Protein AF-A0AA35PTA1-F1 (afdb_monomer)

pLDDT: mean 75.49, std 18.53, range [35.66, 96.38]

Structure (mmCIF, N/CA/C/O backbone):
data_AF-A0AA35PTA1-F1
#
_entry.id   AF-A0AA35PTA1-F1
#
loop_
_atom_site.group_PDB
_atom_site.id
_atom_site.type_symbol
_atom_site.label_atom_id
_atom_site.label_alt_id
_atom_site.label_comp_id
_atom_site.label_asym_id
_atom_site.label_entity_id
_atom_site.label_seq_id
_atom_site.pdbx_PDB_ins_code
_atom_site.Cartn_x
_atom_site.Cartn_y
_atom_site.Cartn_z
_atom_site.occupancy
_atom_site.B_iso_or_equiv
_atom_site.auth_seq_id
_atom_site.auth_comp_id
_atom_site.auth_asym_id
_atom_site.auth_atom_id
_atom_site.pdbx_PDB_model_num
ATOM 1 N N . MET A 1 1 ? -12.746 39.165 -73.025 1.00 36.34 1 MET A N 1
ATOM 2 C CA . MET A 1 1 ? -12.041 37.878 -73.201 1.00 36.34 1 MET A CA 1
ATOM 3 C C . MET A 1 1 ? -10.695 37.952 -72.485 1.00 36.34 1 MET A C 1
ATOM 5 O O . MET A 1 1 ? -9.977 38.910 -72.705 1.00 36.34 1 MET A O 1
ATOM 9 N N . ALA A 1 2 ? -10.455 36.986 -71.587 1.00 38.78 2 ALA A N 1
ATOM 10 C CA . ALA A 1 2 ? -9.205 36.567 -70.926 1.00 38.78 2 ALA A CA 1
ATOM 11 C C . ALA A 1 2 ? -8.198 37.626 -70.405 1.00 38.78 2 ALA A C 1
ATOM 13 O O . ALA A 1 2 ? -7.368 38.133 -71.150 1.00 38.78 2 ALA A O 1
ATOM 14 N N . GLY A 1 3 ? -8.188 37.843 -69.081 1.00 35.66 3 GLY A N 1
ATOM 15 C CA . GLY A 1 3 ? -7.058 38.433 -68.344 1.00 35.66 3 GLY A CA 1
ATOM 16 C C . GLY A 1 3 ? -6.126 37.345 -67.775 1.00 35.66 3 GLY A C 1
ATOM 17 O O . GLY A 1 3 ? -6.616 36.273 -67.397 1.00 35.66 3 GLY A O 1
ATOM 18 N N . PRO A 1 4 ? -4.799 37.570 -67.708 1.00 44.81 4 PRO A N 1
ATOM 19 C CA . PRO A 1 4 ? -3.850 36.530 -67.343 1.00 44.81 4 PRO A CA 1
ATOM 20 C C . PRO A 1 4 ? -3.763 36.324 -65.825 1.00 44.81 4 PRO A C 1
ATOM 22 O O . PRO A 1 4 ? -3.644 37.252 -65.025 1.00 44.81 4 PRO A O 1
ATOM 25 N N . ARG A 1 5 ? -3.805 35.042 -65.453 1.00 52.09 5 ARG A N 1
ATOM 26 C CA . ARG A 1 5 ? -3.478 34.483 -64.139 1.00 52.09 5 ARG A CA 1
ATOM 27 C C . ARG A 1 5 ? -1.959 34.473 -63.958 1.00 52.09 5 ARG A C 1
ATOM 29 O O . ARG A 1 5 ? -1.266 33.886 -64.779 1.00 52.09 5 ARG A O 1
ATOM 36 N N . GLY A 1 6 ? -1.456 34.989 -62.839 1.00 51.88 6 GLY A N 1
ATOM 37 C CA . GLY A 1 6 ? -0.077 34.723 -62.415 1.00 51.88 6 GLY A CA 1
ATOM 38 C C . GLY A 1 6 ? 0.505 35.835 -61.559 1.00 51.88 6 GLY A C 1
ATOM 39 O O . GLY A 1 6 ? 1.130 36.744 -62.078 1.00 51.88 6 GLY A O 1
ATOM 40 N N . GLY A 1 7 ? 0.306 35.786 -60.240 1.00 48.41 7 GLY A N 1
ATOM 41 C CA . GLY A 1 7 ? 0.932 36.802 -59.381 1.00 48.41 7 GLY A CA 1
ATOM 42 C C . GLY A 1 7 ? 0.689 36.721 -57.879 1.00 48.41 7 GLY A C 1
ATOM 43 O O . GLY A 1 7 ? 1.068 37.641 -57.168 1.00 48.41 7 GLY A O 1
ATOM 44 N N . ARG A 1 8 ? 0.046 35.668 -57.354 1.00 47.41 8 ARG A N 1
ATOM 45 C CA . ARG A 1 8 ? -0.304 35.611 -55.917 1.00 47.41 8 ARG A CA 1
ATOM 46 C C . ARG A 1 8 ? 0.194 34.388 -55.149 1.00 47.41 8 ARG A C 1
ATOM 48 O O . ARG A 1 8 ? -0.012 34.322 -53.946 1.00 47.41 8 ARG A O 1
ATOM 55 N N . ARG A 1 9 ? 0.882 33.439 -55.796 1.00 46.59 9 ARG A N 1
ATOM 56 C CA . ARG A 1 9 ? 1.399 32.236 -55.109 1.00 46.59 9 ARG A CA 1
ATOM 57 C C . ARG A 1 9 ? 2.869 32.315 -54.684 1.00 46.59 9 ARG A C 1
ATOM 59 O O . ARG A 1 9 ? 3.253 31.583 -53.782 1.00 46.59 9 ARG A O 1
ATOM 66 N N . LEU A 1 10 ? 3.673 33.219 -55.251 1.00 46.59 10 LEU A N 1
ATOM 67 C CA . LEU A 1 10 ? 5.094 33.339 -54.886 1.00 46.59 10 LEU A CA 1
ATOM 68 C C . LEU A 1 10 ? 5.351 34.182 -53.627 1.00 46.59 10 LEU A C 1
ATOM 70 O O . LEU A 1 10 ? 6.282 33.886 -52.885 1.00 46.59 10 LEU A O 1
ATOM 74 N N . ALA A 1 11 ? 4.508 35.175 -53.331 1.00 45.62 11 ALA A N 1
ATOM 75 C CA . ALA A 1 11 ? 4.716 36.044 -52.167 1.00 45.62 11 ALA A CA 1
ATOM 76 C C . ALA A 1 11 ? 4.507 35.316 -50.824 1.00 45.62 11 ALA A C 1
ATOM 78 O O . ALA A 1 11 ? 5.182 35.616 -49.844 1.00 45.62 11 ALA A O 1
ATOM 79 N N . VAL A 1 12 ? 3.617 34.317 -50.783 1.00 48.19 12 VAL A N 1
ATOM 80 C CA . VAL A 1 12 ? 3.320 33.561 -49.552 1.00 48.19 12 VAL A CA 1
ATOM 81 C C . VAL A 1 12 ? 4.427 32.547 -49.229 1.00 48.19 12 VAL A C 1
ATOM 83 O O . VAL A 1 12 ? 4.737 32.325 -48.061 1.00 48.19 12 VAL A O 1
ATOM 86 N N . LEU A 1 13 ? 5.088 31.982 -50.246 1.00 47.41 13 LEU A N 1
ATOM 87 C CA . LEU A 1 13 ? 6.198 31.040 -50.050 1.00 47.41 13 LEU A CA 1
ATOM 88 C C . LEU A 1 13 ? 7.498 31.734 -49.608 1.00 47.41 13 LEU A C 1
ATOM 90 O O . LEU A 1 13 ? 8.254 31.163 -48.824 1.00 47.41 13 LEU A O 1
ATOM 94 N N . LEU A 1 14 ? 7.736 32.979 -50.032 1.00 45.25 14 LEU A N 1
ATOM 95 C CA . LEU A 1 14 ? 8.914 33.749 -49.612 1.00 45.25 14 LEU A CA 1
ATOM 96 C C . LEU A 1 14 ? 8.825 34.256 -48.162 1.00 45.25 14 LEU A C 1
ATOM 98 O O . LEU A 1 14 ? 9.845 34.315 -47.476 1.00 45.25 14 LEU A O 1
ATOM 102 N N . LEU A 1 15 ? 7.620 34.529 -47.650 1.00 46.44 15 LEU A N 1
ATOM 103 C CA . LEU A 1 15 ? 7.416 34.889 -46.240 1.00 46.44 15 LEU A CA 1
ATOM 104 C C . LEU A 1 15 ? 7.600 33.695 -45.286 1.00 46.44 15 LEU A C 1
ATOM 106 O O . LEU A 1 15 ? 8.125 33.876 -44.189 1.00 46.44 15 LEU A O 1
ATOM 110 N N . ALA A 1 16 ? 7.270 32.471 -45.710 1.00 45.94 16 ALA A N 1
ATOM 111 C CA . ALA A 1 16 ? 7.530 31.265 -44.916 1.00 45.94 16 ALA A CA 1
ATOM 112 C C . ALA A 1 16 ? 9.029 30.898 -44.856 1.00 45.94 16 ALA A C 1
ATOM 114 O O . ALA A 1 16 ? 9.490 30.335 -43.863 1.00 45.94 16 ALA A O 1
ATOM 115 N N . ALA A 1 17 ? 9.806 31.242 -45.891 1.00 46.31 17 ALA A N 1
ATOM 116 C CA . ALA A 1 17 ? 11.244 30.973 -45.937 1.00 46.31 17 ALA A CA 1
ATOM 117 C C . ALA A 1 17 ? 12.080 32.003 -45.153 1.00 46.31 17 ALA A C 1
ATOM 119 O O . ALA A 1 17 ? 13.064 31.629 -44.516 1.00 46.31 17 ALA A O 1
ATOM 120 N N . LEU A 1 18 ? 11.676 33.278 -45.125 1.00 45.56 18 LEU A N 1
ATOM 121 C CA . LEU A 1 18 ? 12.398 34.329 -44.388 1.00 45.56 18 LEU A CA 1
ATOM 122 C C . LEU A 1 18 ? 12.228 34.246 -42.861 1.00 45.56 18 LEU A C 1
ATOM 124 O O . LEU A 1 18 ? 13.091 34.718 -42.122 1.00 45.56 18 LEU A O 1
ATOM 128 N N . LEU A 1 19 ? 11.177 33.587 -42.366 1.00 44.66 19 LEU A N 1
ATOM 129 C CA . LEU A 1 19 ? 10.976 33.354 -40.929 1.00 44.66 19 LEU A CA 1
ATOM 130 C C . LEU A 1 19 ? 11.814 32.195 -40.359 1.00 44.66 19 LEU A C 1
ATOM 132 O O . LEU A 1 19 ? 11.902 32.059 -39.143 1.00 44.66 19 LEU A O 1
ATOM 136 N N . ARG A 1 20 ? 12.500 31.405 -41.199 1.00 44.81 20 ARG A N 1
ATOM 137 C CA . ARG A 1 20 ? 13.472 30.389 -40.744 1.00 44.81 20 ARG A CA 1
ATOM 138 C C . ARG A 1 20 ? 14.847 30.959 -40.368 1.00 44.81 20 ARG A C 1
ATOM 140 O O . ARG A 1 20 ? 15.639 30.238 -39.775 1.00 44.81 20 ARG A O 1
ATOM 147 N N . ALA A 1 21 ? 15.134 32.226 -40.685 1.00 45.69 21 ALA A N 1
ATOM 148 C CA . ALA A 1 21 ? 16.453 32.837 -40.470 1.00 45.69 21 ALA A CA 1
ATOM 149 C C . ALA A 1 21 ? 16.588 33.637 -39.157 1.00 45.69 21 ALA A C 1
ATOM 151 O O . ALA A 1 21 ? 17.681 34.078 -38.810 1.00 45.69 21 ALA A O 1
ATOM 152 N N . ARG A 1 22 ? 15.503 33.819 -38.396 1.00 47.69 22 ARG A N 1
ATOM 153 C CA . ARG A 1 22 ? 15.537 34.396 -37.045 1.00 47.69 22 ARG A CA 1
ATOM 154 C C . ARG A 1 22 ? 15.134 33.306 -36.070 1.00 47.69 22 ARG A C 1
ATOM 156 O O . ARG A 1 22 ? 13.974 32.919 -36.064 1.00 47.69 22 ARG A O 1
ATOM 163 N N . GLY A 1 23 ? 16.098 32.800 -35.303 1.00 48.75 23 GLY A N 1
ATOM 164 C CA . GLY A 1 23 ? 15.962 31.692 -34.356 1.00 48.75 23 GLY A CA 1
ATOM 165 C C . GLY A 1 23 ? 14.896 31.903 -33.278 1.00 48.75 23 GLY A C 1
ATOM 166 O O . GLY A 1 23 ? 15.206 32.142 -32.121 1.00 48.75 23 GLY A O 1
ATOM 167 N N . LEU A 1 24 ? 13.637 31.763 -33.672 1.00 48.22 24 LEU A N 1
ATOM 168 C CA . LEU A 1 24 ? 12.457 31.645 -32.830 1.00 48.22 24 LEU A CA 1
ATOM 169 C C . LEU A 1 24 ? 11.705 30.385 -33.260 1.00 48.22 24 LEU A C 1
ATOM 171 O O . LEU A 1 24 ? 10.524 30.395 -33.594 1.00 48.22 24 LEU A O 1
ATOM 175 N N . LEU A 1 25 ? 12.406 29.252 -33.225 1.00 46.09 25 LEU A N 1
ATOM 176 C CA . LEU A 1 25 ? 11.731 28.017 -32.863 1.00 46.09 25 LEU A CA 1
ATOM 177 C C . LEU A 1 25 ? 11.401 28.165 -31.377 1.00 46.09 25 LEU A C 1
ATOM 179 O O . LEU A 1 25 ? 12.167 27.747 -30.514 1.00 46.09 25 LEU A O 1
ATOM 183 N N . CYS A 1 26 ? 10.242 28.753 -31.073 1.00 45.56 26 CYS A N 1
ATOM 184 C CA . CYS A 1 26 ? 9.490 28.269 -29.927 1.00 45.56 26 CYS A CA 1
ATOM 185 C C . CYS A 1 26 ? 9.184 26.806 -30.249 1.00 45.56 26 CYS A C 1
ATOM 187 O O . CYS A 1 26 ? 8.145 26.479 -30.818 1.00 45.56 26 CYS A O 1
ATOM 189 N N . ALA A 1 27 ? 10.140 25.927 -29.938 1.00 46.66 27 ALA A N 1
ATOM 190 C CA . ALA A 1 27 ? 9.818 24.569 -29.590 1.00 46.66 27 ALA A CA 1
ATOM 191 C C . ALA A 1 27 ? 8.802 24.728 -28.465 1.00 46.66 27 ALA A C 1
ATOM 193 O O . ALA A 1 27 ? 9.151 25.096 -27.343 1.00 46.66 27 ALA A O 1
ATOM 194 N N . ALA A 1 28 ? 7.523 24.573 -28.799 1.00 43.81 28 ALA A N 1
ATOM 195 C CA . ALA A 1 28 ? 6.538 24.219 -27.810 1.00 43.81 28 ALA A CA 1
ATOM 196 C C . ALA A 1 28 ? 7.066 22.905 -27.241 1.00 43.81 28 ALA A C 1
ATOM 198 O O . ALA A 1 28 ? 6.892 21.845 -27.840 1.00 43.81 28 ALA A O 1
ATOM 199 N N . ALA A 1 29 ? 7.842 23.008 -26.161 1.00 47.94 29 ALA A N 1
ATOM 200 C CA . ALA A 1 29 ? 8.142 21.888 -25.311 1.00 47.94 29 ALA A CA 1
ATOM 201 C C . ALA A 1 29 ? 6.763 21.385 -24.910 1.00 47.94 29 ALA A C 1
ATOM 203 O O . ALA A 1 29 ? 6.063 22.023 -24.120 1.00 47.94 29 ALA A O 1
ATOM 204 N N . ALA A 1 30 ? 6.318 20.312 -25.569 1.00 48.31 30 ALA A N 1
ATOM 205 C CA . ALA A 1 30 ? 5.204 19.536 -25.075 1.00 48.31 30 ALA A CA 1
ATOM 206 C C . ALA A 1 30 ? 5.505 19.335 -23.588 1.00 48.31 30 ALA A C 1
ATOM 208 O O . ALA A 1 30 ? 6.650 18.987 -23.285 1.00 48.31 30 ALA A O 1
ATOM 209 N N . PRO A 1 31 ? 4.573 19.645 -22.670 1.00 48.88 31 PRO A N 1
ATOM 210 C CA . PRO A 1 31 ? 4.827 19.438 -21.259 1.00 48.88 31 PRO A CA 1
ATOM 211 C C . PRO A 1 31 ? 5.194 17.967 -21.121 1.00 48.88 31 PRO A C 1
ATOM 213 O O . PRO A 1 31 ? 4.350 17.091 -21.310 1.00 48.88 31 PRO A O 1
ATOM 216 N N . SER A 1 32 ? 6.480 17.693 -20.906 1.00 50.03 32 SER A N 1
ATOM 217 C CA . SER A 1 32 ? 6.970 16.382 -20.537 1.00 50.03 32 SER A CA 1
ATOM 218 C C . SER A 1 32 ? 6.230 16.096 -19.248 1.00 50.03 32 SER A C 1
ATOM 220 O O . SER A 1 32 ? 6.505 16.723 -18.229 1.00 50.03 32 SER A O 1
ATOM 222 N N . GLY A 1 33 ? 5.179 15.280 -19.343 1.00 55.75 33 GLY A N 1
ATOM 223 C CA . GLY A 1 33 ? 4.364 14.890 -18.208 1.00 55.75 33 GLY A CA 1
ATOM 224 C C . GLY A 1 33 ? 5.284 14.208 -17.217 1.00 55.75 33 GLY A C 1
ATOM 225 O O . GLY A 1 33 ? 5.609 13.037 -17.382 1.00 55.75 33 GLY A O 1
ATOM 226 N N . GLU A 1 34 ? 5.785 14.979 -16.261 1.00 60.38 34 GLU A N 1
ATOM 227 C CA . GLU A 1 34 ? 6.761 14.508 -15.302 1.00 60.38 34 GLU A CA 1
ATOM 228 C C . GLU A 1 34 ? 6.058 13.503 -14.397 1.00 60.38 34 GLU A C 1
ATOM 230 O O . GLU A 1 34 ? 5.046 13.808 -13.752 1.00 60.38 34 GLU A O 1
ATOM 235 N N . LEU A 1 35 ? 6.557 12.271 -14.422 1.00 69.69 35 LEU A N 1
ATOM 236 C CA . LEU A 1 35 ? 6.016 11.170 -13.650 1.00 69.69 35 LEU A CA 1
ATOM 237 C C . LEU A 1 35 ? 6.173 11.486 -12.165 1.00 69.69 35 LEU A C 1
ATOM 239 O O . LEU A 1 35 ? 7.255 11.374 -11.596 1.00 69.69 35 LEU A O 1
ATOM 243 N N . ARG A 1 36 ? 5.084 11.909 -11.525 1.00 77.69 36 ARG A N 1
ATOM 244 C CA . ARG A 1 36 ? 5.070 12.125 -10.078 1.00 77.69 36 ARG A CA 1
ATOM 245 C C . ARG A 1 36 ? 5.178 10.796 -9.341 1.00 77.69 36 ARG A C 1
ATOM 247 O O . ARG A 1 36 ? 4.618 9.789 -9.773 1.00 77.69 36 ARG A O 1
ATOM 254 N N . SER A 1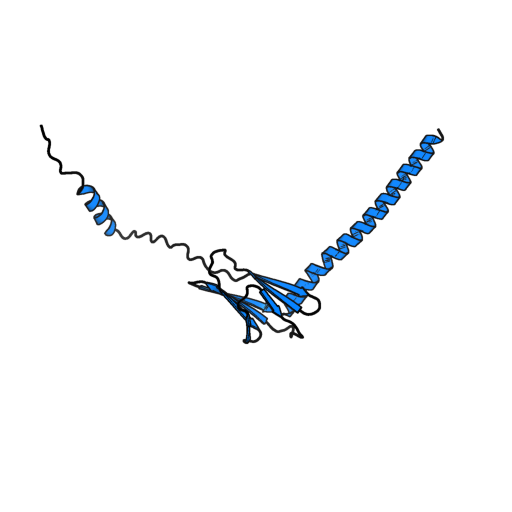 37 ? 5.839 10.821 -8.189 1.00 82.19 37 SER A N 1
ATOM 255 C CA . SER A 1 37 ? 5.919 9.671 -7.293 1.00 82.19 37 SER A CA 1
ATOM 256 C C . 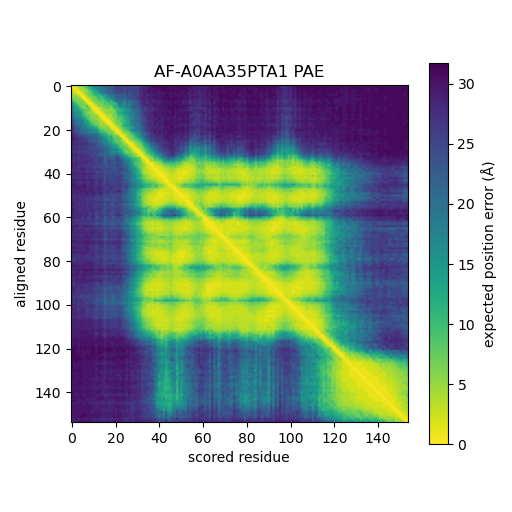SER A 1 37 ? 4.524 9.090 -7.019 1.00 82.19 37 SER A C 1
ATOM 258 O O . SER A 1 37 ? 3.602 9.855 -6.707 1.00 82.19 37 SER A O 1
ATOM 260 N N . PRO A 1 38 ? 4.338 7.766 -7.159 1.00 84.12 38 PRO A N 1
ATOM 261 C CA . PRO A 1 38 ? 3.030 7.157 -6.993 1.00 84.12 38 PRO A CA 1
ATOM 262 C C . PRO A 1 38 ? 2.573 7.202 -5.537 1.00 84.12 38 PRO A C 1
ATOM 264 O O . PRO A 1 38 ? 3.371 7.127 -4.603 1.00 84.12 38 PRO A O 1
ATOM 267 N N . LEU A 1 39 ? 1.261 7.304 -5.340 1.00 87.75 39 LEU A N 1
ATOM 268 C CA . LEU A 1 39 ? 0.666 7.292 -4.012 1.00 87.75 39 LEU A CA 1
ATOM 269 C C . LEU A 1 39 ? 0.438 5.844 -3.569 1.00 87.75 39 LEU A C 1
ATOM 271 O O . LEU A 1 39 ? -0.262 5.086 -4.243 1.00 87.75 39 LEU A O 1
ATOM 275 N N . LEU A 1 40 ? 0.995 5.478 -2.413 1.00 89.44 40 LEU A N 1
ATOM 276 C CA . LEU A 1 40 ? 0.757 4.182 -1.782 1.00 89.44 40 LEU A CA 1
ATOM 277 C C . LEU A 1 40 ? -0.335 4.281 -0.720 1.00 89.44 40 LEU A C 1
ATOM 279 O O . LEU A 1 40 ? -0.265 5.113 0.186 1.00 89.44 40 LEU A O 1
ATOM 283 N N . ILE A 1 41 ? -1.319 3.388 -0.801 1.00 88.88 41 ILE A N 1
ATOM 284 C CA . ILE A 1 41 ? -2.380 3.250 0.200 1.00 88.88 41 ILE A CA 1
ATOM 285 C C . ILE A 1 41 ? -2.376 1.819 0.717 1.00 88.88 41 ILE A C 1
ATOM 287 O O . ILE A 1 41 ? -2.409 0.876 -0.067 1.00 88.88 41 ILE A O 1
ATOM 291 N N . CYS A 1 42 ? -2.374 1.647 2.038 1.00 89.19 42 CYS A N 1
ATOM 292 C CA . CYS A 1 42 ? -2.432 0.325 2.652 1.00 89.19 42 CYS A CA 1
ATOM 293 C C . CYS A 1 42 ? -3.816 0.040 3.225 1.00 89.19 42 CYS A C 1
ATOM 295 O O . CYS A 1 42 ? -4.428 0.889 3.875 1.00 89.19 42 CYS A O 1
ATOM 297 N N . ARG A 1 43 ? -4.256 -1.204 3.074 1.00 87.81 43 ARG A N 1
ATOM 298 C CA . ARG A 1 43 ? -5.374 -1.784 3.805 1.00 87.81 43 ARG A CA 1
ATOM 299 C C . ARG A 1 43 ? -4.872 -3.010 4.545 1.00 87.81 43 ARG A C 1
ATOM 301 O O . ARG A 1 43 ? -4.282 -3.905 3.950 1.00 87.81 43 ARG A O 1
ATOM 308 N N . VAL A 1 44 ? -5.096 -3.031 5.850 1.00 85.50 44 VAL A N 1
ATOM 309 C CA . VAL A 1 44 ? -4.712 -4.157 6.696 1.00 85.50 44 VAL A CA 1
ATOM 310 C C . VAL A 1 44 ? -5.967 -4.928 7.059 1.00 85.50 44 VAL A C 1
ATOM 312 O O . VAL A 1 44 ? -6.869 -4.380 7.695 1.00 85.50 44 VAL A O 1
ATOM 315 N N . ASP A 1 45 ? -5.997 -6.190 6.651 1.00 81.69 45 ASP A N 1
ATOM 316 C CA . ASP A 1 45 ? -7.003 -7.170 7.041 1.00 81.69 45 ASP A CA 1
ATOM 317 C C . ASP A 1 45 ? -6.396 -8.159 8.050 1.00 81.69 45 ASP A C 1
ATOM 319 O O . ASP A 1 45 ? -5.179 -8.210 8.236 1.00 81.69 45 ASP A O 1
ATOM 323 N N . ASN A 1 46 ? -7.236 -8.976 8.697 1.00 72.50 46 ASN A N 1
ATOM 324 C CA . ASN A 1 46 ? -6.851 -9.836 9.829 1.00 72.50 46 ASN A CA 1
ATOM 325 C C . ASN A 1 46 ? -5.664 -10.788 9.571 1.00 72.50 46 ASN A C 1
ATOM 327 O O . ASN A 1 46 ? -5.083 -11.274 10.535 1.00 72.50 46 ASN A O 1
ATOM 331 N N . ASN A 1 47 ? -5.310 -11.078 8.313 1.00 81.81 47 ASN A N 1
ATOM 332 C CA . ASN A 1 47 ? -4.181 -11.957 7.981 1.00 81.81 47 ASN A CA 1
ATOM 333 C C . ASN A 1 47 ? -3.417 -11.554 6.704 1.00 81.81 47 ASN A C 1
ATOM 335 O O . ASN A 1 47 ? -2.657 -12.346 6.143 1.00 81.81 47 ASN A O 1
ATOM 339 N N . SER A 1 48 ? -3.659 -10.350 6.185 1.00 87.44 48 SER A N 1
ATOM 340 C CA . SER A 1 48 ? -3.033 -9.895 4.943 1.00 87.44 48 SER A CA 1
ATOM 341 C C . SER A 1 48 ? -2.960 -8.383 4.874 1.00 87.44 48 SER A C 1
ATOM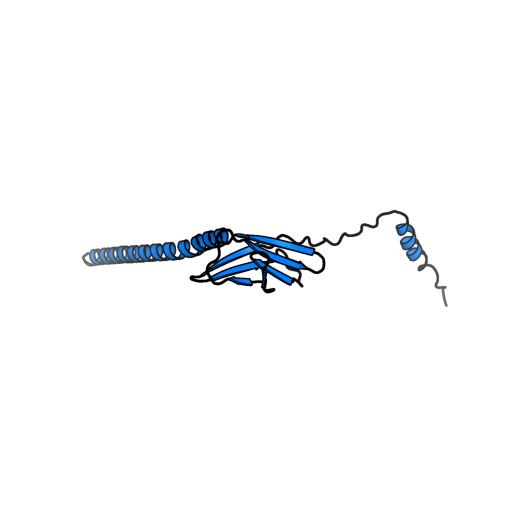 343 O O . SER A 1 48 ? -3.888 -7.691 5.294 1.00 87.44 48 SER A O 1
ATOM 345 N N . ILE A 1 49 ? -1.892 -7.880 4.267 1.00 88.06 49 ILE A N 1
ATOM 346 C CA . ILE A 1 49 ? -1.751 -6.468 3.928 1.00 88.06 49 ILE A CA 1
ATOM 347 C C . ILE A 1 49 ? -1.999 -6.332 2.432 1.00 88.06 49 ILE A C 1
ATOM 349 O O . ILE A 1 49 ? -1.339 -6.985 1.626 1.00 88.06 49 ILE A O 1
ATOM 353 N N . GLN A 1 50 ? -2.958 -5.497 2.057 1.00 91.38 50 GLN A N 1
ATOM 354 C CA . GLN A 1 50 ? -3.150 -5.067 0.679 1.00 91.38 50 GLN A CA 1
ATOM 355 C C . GLN A 1 50 ? -2.515 -3.692 0.512 1.00 91.38 50 GLN A C 1
ATOM 357 O O . GLN A 1 50 ? -2.814 -2.776 1.280 1.00 91.38 50 GLN A O 1
ATOM 362 N N . VAL A 1 51 ? -1.647 -3.539 -0.481 1.00 91.88 51 VAL A N 1
ATOM 363 C CA . VAL A 1 51 ? -1.042 -2.250 -0.819 1.00 91.88 51 VAL A CA 1
ATOM 364 C C . VAL A 1 51 ? -1.453 -1.883 -2.233 1.00 91.88 51 VAL A C 1
ATOM 366 O O . VAL A 1 51 ? -1.283 -2.661 -3.169 1.00 91.88 51 VAL A O 1
ATOM 369 N N . PHE A 1 52 ? -2.036 -0.700 -2.364 1.00 91.75 52 PHE A N 1
ATOM 370 C CA . PHE A 1 52 ? -2.490 -0.120 -3.616 1.00 91.75 52 PHE A CA 1
ATOM 371 C C . PHE A 1 52 ? -1.469 0.914 -4.067 1.00 91.75 52 PHE A C 1
ATOM 373 O O . PHE A 1 52 ? -1.064 1.761 -3.268 1.00 91.75 52 PHE A O 1
ATOM 380 N N . CYS A 1 53 ? -1.091 0.859 -5.338 1.00 90.50 53 CYS A N 1
ATOM 381 C CA . CYS A 1 53 ? -0.214 1.834 -5.963 1.00 90.50 53 CYS A CA 1
ATOM 382 C C . CYS A 1 53 ? -1.002 2.626 -6.996 1.00 90.50 53 CYS A C 1
ATOM 384 O O . CYS A 1 53 ? -1.468 2.085 -7.996 1.00 90.50 53 CYS A O 1
ATOM 386 N N . MET A 1 54 ? -1.191 3.912 -6.718 1.00 88.44 54 MET A N 1
ATOM 387 C CA . MET A 1 54 ? -1.960 4.807 -7.571 1.00 88.44 54 MET A CA 1
ATOM 388 C C . MET A 1 54 ? -1.000 5.723 -8.335 1.00 88.44 54 MET A C 1
ATOM 390 O O . MET A 1 54 ? -0.214 6.434 -7.697 1.00 88.44 54 MET A O 1
ATOM 394 N N . PRO A 1 55 ? -1.039 5.738 -9.679 1.00 84.69 55 PRO A N 1
ATOM 395 C CA . PRO A 1 55 ? -0.241 6.677 -10.454 1.00 84.69 55 PRO A CA 1
ATOM 396 C C . PRO A 1 55 ? -0.704 8.113 -10.187 1.00 84.69 55 PRO A C 1
ATOM 398 O O . PRO A 1 55 ? -1.898 8.390 -10.076 1.00 84.69 55 PRO A O 1
ATOM 401 N N . GLY A 1 56 ? 0.245 9.049 -10.110 1.00 73.50 56 GLY A N 1
ATOM 402 C CA . GLY A 1 56 ? -0.038 10.475 -9.897 1.00 73.50 56 GLY A CA 1
ATOM 403 C C . GLY A 1 56 ? -0.574 11.216 -11.132 1.00 73.50 56 GLY A C 1
ATOM 404 O O . GLY A 1 56 ? -0.690 12.439 -11.103 1.00 73.50 56 GLY A O 1
ATOM 405 N N . PHE A 1 57 ? -0.852 10.505 -12.227 1.00 72.56 57 PHE A N 1
ATOM 406 C CA . PHE A 1 57 ? -1.237 11.039 -13.538 1.00 72.56 57 PHE A CA 1
ATOM 407 C C . PHE A 1 57 ? -2.109 10.018 -14.289 1.00 72.56 57 PHE A C 1
ATOM 409 O O . PHE A 1 57 ? -2.043 8.816 -14.043 1.00 72.56 57 PHE A O 1
ATOM 416 N N . GLN A 1 58 ? -2.937 10.512 -15.213 1.00 61.09 58 GLN A N 1
ATOM 417 C CA . GLN A 1 58 ? -3.996 9.740 -15.881 1.00 61.09 58 GLN A CA 1
ATOM 418 C C . GLN A 1 58 ? -3.651 9.260 -17.305 1.00 61.09 58 GLN A C 1
ATOM 420 O O . GLN A 1 58 ? -4.558 8.860 -18.025 1.00 61.09 58 GLN A O 1
ATOM 425 N N . HIS A 1 59 ? -2.388 9.303 -17.747 1.00 64.50 59 HIS A N 1
ATOM 426 C CA . HIS A 1 59 ? -2.031 8.891 -19.115 1.00 64.50 59 HIS A CA 1
ATOM 427 C C . HIS A 1 59 ? -1.506 7.442 -19.169 1.00 64.50 59 HIS A C 1
ATOM 429 O O . HIS A 1 59 ? -0.349 7.210 -18.815 1.00 64.50 59 HIS A O 1
ATOM 435 N N . PRO A 1 60 ? -2.324 6.462 -19.600 1.00 70.38 60 PRO A N 1
ATOM 436 C CA . PRO A 1 60 ? -1.864 5.113 -19.921 1.00 70.38 60 PRO A CA 1
ATOM 437 C C . PRO A 1 60 ? -1.068 5.092 -21.243 1.00 70.38 60 PRO A C 1
ATOM 439 O O . PRO A 1 60 ? -1.236 5.993 -22.068 1.00 70.38 60 PRO A O 1
ATOM 442 N N . PRO A 1 61 ? -0.246 4.057 -21.498 1.00 74.38 61 PRO A N 1
ATOM 443 C CA . PRO A 1 61 ? -0.080 2.838 -20.702 1.00 74.38 61 PRO A CA 1
ATOM 444 C C . PRO A 1 61 ? 0.917 2.997 -19.542 1.00 74.38 61 PRO A C 1
ATOM 446 O O . PRO A 1 61 ? 1.993 3.571 -19.698 1.00 74.38 61 PRO A O 1
ATOM 449 N N . VAL A 1 62 ? 0.548 2.443 -18.383 1.00 85.25 62 VAL A N 1
ATOM 450 C CA . VAL A 1 62 ? 1.398 2.326 -17.188 1.00 85.25 62 VAL A CA 1
ATOM 451 C C . VAL A 1 62 ? 1.605 0.851 -16.865 1.00 85.25 62 VAL A C 1
ATOM 453 O O . VAL A 1 62 ? 0.648 0.075 -16.885 1.00 85.25 62 VAL A O 1
ATOM 456 N N . THR A 1 63 ? 2.836 0.467 -16.555 1.00 89.50 63 THR A N 1
ATOM 457 C CA . THR A 1 63 ? 3.164 -0.847 -15.999 1.00 89.50 63 THR A CA 1
ATOM 458 C C . THR A 1 63 ? 3.529 -0.694 -14.532 1.00 89.50 63 THR A C 1
ATOM 460 O O . THR A 1 63 ? 4.137 0.300 -14.134 1.00 89.50 63 THR A O 1
ATOM 463 N N . TYR A 1 64 ? 3.116 -1.662 -13.722 1.00 91.62 64 TYR A N 1
ATOM 464 C CA . TYR A 1 64 ? 3.426 -1.705 -12.300 1.00 91.62 64 TYR A CA 1
ATOM 465 C C . TYR A 1 64 ? 4.481 -2.768 -12.071 1.00 91.62 64 TYR A C 1
ATOM 467 O O . TYR A 1 64 ? 4.502 -3.769 -12.776 1.00 91.62 64 TYR A O 1
ATOM 475 N N . HIS A 1 65 ? 5.324 -2.549 -11.078 1.00 93.75 65 HIS A N 1
ATOM 476 C CA . HIS A 1 65 ? 6.299 -3.520 -10.629 1.00 93.75 65 HIS A CA 1
ATOM 477 C C . HIS A 1 65 ? 6.413 -3.431 -9.113 1.00 93.75 65 HIS A C 1
ATOM 479 O O . HIS A 1 65 ? 6.691 -2.359 -8.569 1.00 93.75 65 HIS A O 1
ATOM 485 N N . TRP A 1 66 ? 6.160 -4.542 -8.428 1.00 94.25 66 TRP A N 1
ATOM 486 C CA . TRP A 1 66 ? 6.234 -4.616 -6.974 1.00 94.25 66 TRP A CA 1
ATOM 487 C C . TRP A 1 66 ? 7.441 -5.410 -6.514 1.00 94.25 66 TRP A C 1
ATOM 489 O O . TRP A 1 66 ? 7.643 -6.545 -6.946 1.00 94.25 66 TRP A O 1
ATOM 499 N N . GLU A 1 67 ? 8.158 -4.847 -5.547 1.00 92.50 67 GLU A N 1
ATOM 500 C CA . GLU A 1 67 ? 9.308 -5.481 -4.917 1.00 92.50 67 GLU A CA 1
ATOM 501 C C . GLU A 1 67 ? 9.194 -5.470 -3.388 1.00 92.50 67 GLU A C 1
ATOM 503 O O . GLU A 1 67 ? 8.799 -4.474 -2.773 1.00 92.50 67 GLU A O 1
ATOM 508 N N . LEU A 1 68 ? 9.586 -6.580 -2.761 1.00 90.88 68 LEU A N 1
ATOM 509 C CA . LEU A 1 68 ? 9.737 -6.726 -1.312 1.00 90.88 68 LEU A CA 1
ATOM 510 C C . LEU A 1 68 ? 11.049 -7.459 -1.041 1.00 90.88 68 LEU A C 1
ATOM 512 O O . LEU A 1 68 ? 11.238 -8.561 -1.530 1.00 90.88 68 LEU A O 1
ATOM 516 N N . LYS A 1 69 ? 11.976 -6.876 -0.270 1.00 87.94 69 LYS A N 1
ATOM 517 C CA . LYS A 1 69 ? 13.336 -7.443 -0.089 1.00 87.94 69 LYS A CA 1
ATOM 518 C C . LYS A 1 69 ? 14.032 -7.796 -1.415 1.00 87.94 69 LYS A C 1
ATOM 520 O O . LYS A 1 69 ? 14.676 -8.839 -1.514 1.00 87.94 69 LYS A O 1
ATOM 525 N N . ASN A 1 70 ? 13.855 -6.962 -2.438 1.00 85.81 70 ASN A N 1
ATOM 526 C CA . ASN A 1 70 ? 14.403 -7.193 -3.777 1.00 85.81 70 ASN A CA 1
ATOM 527 C C . ASN A 1 70 ? 13.853 -8.457 -4.469 1.00 85.81 70 ASN A C 1
ATOM 529 O O . ASN A 1 70 ? 14.443 -8.922 -5.442 1.00 85.81 70 ASN A O 1
ATOM 533 N N . THR A 1 71 ? 12.743 -9.029 -3.992 1.00 88.38 71 THR A N 1
ATOM 534 C CA . THR A 1 71 ? 12.018 -10.078 -4.710 1.00 88.38 71 THR A CA 1
ATOM 535 C C . THR A 1 71 ? 10.791 -9.496 -5.387 1.00 88.38 71 THR A C 1
ATOM 537 O O . THR A 1 71 ? 10.061 -8.685 -4.813 1.00 88.38 71 THR A O 1
ATOM 540 N N . PHE A 1 72 ? 10.581 -9.918 -6.629 1.00 91.69 72 PHE A N 1
ATOM 541 C CA . PHE A 1 72 ? 9.413 -9.549 -7.405 1.00 91.69 72 PHE A CA 1
ATOM 542 C C . PHE A 1 72 ? 8.147 -10.168 -6.809 1.00 91.69 72 PHE A C 1
ATOM 544 O O . PHE A 1 72 ? 8.117 -11.358 -6.488 1.00 91.69 72 PHE A O 1
ATOM 551 N N . LEU A 1 73 ? 7.094 -9.360 -6.696 1.00 90.38 73 LEU A N 1
ATOM 552 C CA . LEU A 1 73 ? 5.799 -9.795 -6.184 1.00 90.38 73 LEU A CA 1
ATOM 553 C C . LEU A 1 73 ? 4.726 -9.878 -7.272 1.00 90.38 73 LEU A C 1
ATOM 555 O O . LEU A 1 73 ? 4.003 -10.871 -7.334 1.00 90.38 73 LEU A O 1
ATOM 559 N N . SER A 1 74 ? 4.542 -8.815 -8.060 1.00 92.88 74 SER A N 1
ATOM 560 C CA . SER A 1 74 ? 3.419 -8.689 -8.999 1.00 92.88 74 SER A CA 1
ATOM 561 C C . SER A 1 74 ? 3.589 -7.490 -9.938 1.00 92.88 74 SER A C 1
ATOM 563 O O . SER A 1 74 ? 4.240 -6.512 -9.571 1.00 92.88 74 SER A O 1
ATOM 565 N N . ASP A 1 75 ? 2.917 -7.529 -11.093 1.00 91.62 75 ASP A N 1
ATOM 566 C CA . ASP A 1 75 ? 2.787 -6.407 -12.043 1.00 91.62 75 ASP A CA 1
ATOM 567 C C . ASP A 1 75 ? 1.384 -5.760 -12.021 1.00 91.62 75 ASP A C 1
ATOM 569 O O . ASP A 1 75 ? 0.988 -5.010 -12.917 1.00 91.62 75 ASP A O 1
ATOM 573 N N . GLN A 1 76 ? 0.577 -6.075 -11.006 1.00 91.81 76 GLN A N 1
ATOM 574 C CA . GLN A 1 76 ? -0.765 -5.515 -10.832 1.00 91.81 76 GLN A CA 1
ATOM 575 C C . GLN A 1 76 ? -0.734 -4.190 -10.051 1.00 91.81 76 GLN A C 1
ATOM 577 O O . GLN A 1 76 ? 0.168 -3.974 -9.249 1.00 91.81 76 GLN A O 1
ATOM 582 N N . PRO A 1 77 ? -1.744 -3.308 -10.180 1.00 89.25 77 PRO A N 1
ATOM 583 C CA . PRO A 1 77 ? -1.824 -2.057 -9.405 1.00 89.25 77 PRO A CA 1
ATOM 584 C C . PRO A 1 77 ? -2.017 -2.267 -7.892 1.00 89.25 77 PRO A C 1
ATOM 586 O O . PRO A 1 77 ? -1.886 -1.332 -7.098 1.00 89.25 77 PRO A O 1
ATOM 589 N N . VAL A 1 78 ? -2.351 -3.489 -7.480 1.00 91.81 78 VAL A N 1
ATOM 590 C CA . VAL A 1 78 ? -2.534 -3.885 -6.086 1.00 91.81 78 VAL A CA 1
ATOM 591 C C . VAL A 1 78 ? -1.763 -5.167 -5.816 1.00 91.81 78 VAL A C 1
ATOM 593 O O . VAL A 1 78 ? -1.759 -6.085 -6.636 1.00 91.81 78 VAL A O 1
ATOM 596 N N . VAL A 1 79 ? -1.148 -5.247 -4.640 1.00 92.75 79 VAL A N 1
ATOM 597 C CA . VAL A 1 79 ? -0.506 -6.465 -4.150 1.00 92.75 79 VAL A CA 1
ATOM 598 C C . VAL A 1 79 ? -1.093 -6.858 -2.800 1.00 92.75 79 VAL A C 1
ATOM 600 O O . VAL A 1 79 ? -1.323 -6.010 -1.938 1.00 92.75 79 VAL A O 1
ATOM 603 N N . SER A 1 80 ? -1.360 -8.151 -2.617 1.00 91.25 80 SER A N 1
ATOM 604 C CA . SER A 1 80 ? -1.778 -8.716 -1.334 1.00 91.25 80 SER A CA 1
ATOM 605 C C . SER A 1 80 ? -0.663 -9.592 -0.792 1.00 91.25 80 SER A C 1
ATOM 607 O O . SER A 1 80 ? -0.318 -10.611 -1.386 1.00 91.25 80 SER A O 1
ATOM 609 N N . ILE A 1 81 ? -0.108 -9.189 0.343 1.00 89.50 81 ILE A N 1
ATOM 610 C CA . ILE A 1 81 ? 0.987 -9.884 1.001 1.00 89.50 81 ILE A CA 1
ATOM 611 C C . ILE A 1 81 ? 0.411 -10.601 2.222 1.00 89.50 81 ILE A C 1
ATOM 613 O O . ILE A 1 81 ? -0.229 -9.986 3.082 1.00 89.50 81 ILE A O 1
ATOM 617 N N . LYS A 1 82 ? 0.593 -11.922 2.266 1.00 86.44 82 LYS A N 1
ATOM 618 C CA . LYS A 1 82 ? 0.110 -12.803 3.336 1.00 86.44 82 LYS A CA 1
ATOM 619 C C . LYS A 1 82 ? 1.294 -13.329 4.143 1.00 86.44 82 LYS A C 1
ATOM 621 O O . LYS A 1 82 ? 2.344 -13.606 3.573 1.00 86.44 82 LYS A O 1
ATOM 626 N N . GLY A 1 83 ? 1.089 -13.531 5.443 1.00 80.00 83 GLY A N 1
ATOM 627 C CA . GLY A 1 83 ? 2.078 -14.138 6.337 1.00 80.00 83 GLY A CA 1
ATOM 628 C C . GLY A 1 83 ? 2.719 -13.160 7.323 1.00 80.00 83 GLY A C 1
ATOM 629 O O . GLY A 1 83 ? 2.301 -12.010 7.452 1.00 80.00 83 GLY A O 1
ATOM 630 N N . SER A 1 84 ? 3.721 -13.653 8.054 1.00 77.25 84 SER A N 1
ATOM 631 C CA . SER A 1 84 ? 4.481 -12.857 9.019 1.00 77.25 84 SER A CA 1
ATOM 632 C C . SER A 1 84 ? 5.501 -11.994 8.276 1.00 77.25 84 SER A C 1
ATOM 634 O O . SER A 1 84 ? 6.524 -12.488 7.806 1.00 77.25 84 SER A O 1
ATOM 636 N N . LEU A 1 85 ? 5.183 -10.710 8.127 1.00 81.69 85 LEU A N 1
ATOM 637 C CA . LEU A 1 85 ? 6.085 -9.712 7.560 1.00 81.69 85 LEU A CA 1
ATOM 638 C C . LEU A 1 85 ? 6.868 -9.039 8.677 1.00 81.69 85 LEU A C 1
ATOM 640 O O . LEU A 1 85 ? 6.287 -8.663 9.700 1.00 81.69 85 LEU A O 1
ATOM 644 N N . ASN A 1 86 ? 8.169 -8.828 8.475 1.00 85.12 86 ASN A N 1
ATOM 645 C CA . ASN A 1 86 ? 8.922 -8.040 9.441 1.00 85.12 86 ASN A CA 1
ATOM 646 C C . ASN A 1 86 ? 8.519 -6.562 9.319 1.00 85.12 86 ASN A C 1
ATOM 648 O O . ASN A 1 86 ? 8.450 -6.029 8.211 1.00 85.12 86 ASN A O 1
ATOM 652 N N . PRO A 1 87 ? 8.302 -5.854 10.440 1.00 83.81 87 PRO A N 1
ATOM 653 C CA . PRO A 1 87 ? 7.855 -4.459 10.424 1.00 83.81 87 PRO A CA 1
ATOM 654 C C . PRO A 1 87 ? 8.853 -3.513 9.735 1.00 83.81 87 PRO A C 1
ATOM 656 O O . PRO A 1 87 ? 8.447 -2.481 9.196 1.00 83.81 87 PRO A O 1
ATOM 659 N N . SER A 1 88 ? 10.136 -3.886 9.725 1.00 86.75 88 SER A N 1
ATOM 660 C CA . SER A 1 88 ? 11.232 -3.148 9.089 1.00 86.75 88 SER A CA 1
ATOM 661 C C . SER A 1 88 ? 11.301 -3.325 7.569 1.00 86.75 88 SER A C 1
ATOM 663 O O . SER A 1 88 ? 12.070 -2.625 6.914 1.00 86.75 88 SER A O 1
ATOM 665 N N . GLU A 1 89 ? 10.538 -4.258 6.996 1.00 90.00 89 GLU A N 1
ATOM 666 C CA . GLU A 1 89 ? 10.530 -4.479 5.552 1.00 90.00 89 GLU A CA 1
ATOM 667 C C . GLU A 1 89 ? 9.879 -3.309 4.815 1.00 90.00 89 GLU A C 1
ATOM 669 O O . GLU A 1 89 ? 8.909 -2.705 5.286 1.00 90.00 89 GLU A O 1
ATOM 674 N N . GLN A 1 90 ? 10.424 -3.003 3.638 1.00 92.00 90 GLN A N 1
ATOM 675 C CA . GLN A 1 90 ? 9.885 -2.000 2.730 1.00 92.00 90 GLN A CA 1
ATOM 676 C C . GLN A 1 90 ? 9.265 -2.680 1.519 1.00 92.00 90 GLN A C 1
ATOM 678 O O . GLN A 1 90 ? 9.870 -3.559 0.907 1.00 92.00 90 GLN A O 1
ATOM 683 N N . ILE A 1 91 ? 8.056 -2.241 1.196 1.00 91.88 91 ILE A N 1
ATOM 684 C CA . ILE A 1 91 ? 7.323 -2.617 -0.001 1.00 91.88 91 ILE A CA 1
ATOM 685 C C . ILE A 1 91 ? 7.497 -1.465 -0.980 1.00 91.88 91 ILE A C 1
ATOM 687 O O . ILE A 1 91 ? 7.107 -0.336 -0.670 1.00 91.88 91 ILE A O 1
ATOM 691 N N . THR A 1 92 ? 8.072 -1.743 -2.142 1.00 93.19 92 THR A N 1
ATOM 692 C CA . THR A 1 92 ? 8.321 -0.747 -3.182 1.00 93.19 92 THR A CA 1
ATOM 693 C C . THR A 1 92 ? 7.386 -0.999 -4.354 1.00 93.19 92 THR A C 1
ATOM 695 O O . THR A 1 92 ? 7.288 -2.122 -4.842 1.00 93.19 92 THR A O 1
ATOM 698 N N . CYS A 1 93 ? 6.703 0.051 -4.802 1.00 92.38 93 CYS A N 1
ATOM 699 C CA . CYS A 1 93 ? 6.023 0.070 -6.089 1.00 92.38 93 CYS A CA 1
ATOM 700 C C . CYS A 1 93 ? 6.814 0.946 -7.046 1.00 92.38 93 CYS A C 1
ATOM 702 O O . CYS A 1 93 ? 7.112 2.100 -6.725 1.00 92.38 93 CYS A O 1
ATOM 704 N N . THR A 1 94 ? 7.069 0.427 -8.235 1.00 91.94 94 THR A N 1
ATOM 705 C CA . THR A 1 94 ? 7.600 1.178 -9.363 1.00 91.94 94 THR A CA 1
ATOM 706 C C . THR A 1 94 ? 6.540 1.217 -10.449 1.00 91.94 94 THR A C 1
ATOM 708 O O . THR A 1 94 ? 6.005 0.183 -10.845 1.00 91.94 94 THR A O 1
ATOM 711 N N . ILE A 1 95 ? 6.219 2.417 -10.918 1.00 90.38 95 ILE A N 1
ATOM 712 C CA . ILE A 1 95 ? 5.376 2.626 -12.089 1.00 90.38 95 ILE A CA 1
ATOM 713 C C . ILE A 1 95 ? 6.271 3.072 -13.231 1.00 90.38 95 ILE A C 1
ATOM 715 O O . ILE A 1 95 ? 7.048 4.017 -13.085 1.00 90.38 95 ILE A O 1
ATOM 719 N N . THR A 1 96 ? 6.119 2.422 -14.376 1.00 89.06 96 THR A N 1
ATOM 720 C CA . THR A 1 96 ? 6.847 2.761 -15.595 1.00 89.06 96 THR A CA 1
ATOM 721 C C . THR A 1 96 ? 5.858 3.164 -16.683 1.00 89.06 96 THR A C 1
ATOM 723 O O . THR A 1 96 ? 4.805 2.557 -16.865 1.00 89.06 96 THR A O 1
ATOM 726 N N . THR A 1 97 ? 6.195 4.229 -17.399 1.00 86.50 97 THR A N 1
ATOM 727 C CA . THR A 1 97 ? 5.514 4.700 -18.612 1.00 86.50 97 THR A CA 1
ATOM 728 C C . THR A 1 97 ? 6.485 4.653 -19.783 1.00 86.50 97 THR A C 1
ATOM 730 O O . THR A 1 97 ? 7.670 4.384 -19.600 1.00 86.50 97 THR A O 1
ATOM 733 N N . ALA A 1 98 ? 6.008 4.970 -20.989 1.00 81.06 98 ALA A N 1
ATOM 734 C CA . ALA A 1 98 ? 6.827 4.966 -22.202 1.00 81.06 98 ALA A CA 1
ATOM 735 C C . ALA A 1 98 ? 8.139 5.773 -22.088 1.00 81.06 98 ALA A C 1
ATOM 737 O O . ALA A 1 98 ? 9.133 5.390 -22.695 1.00 81.06 98 ALA A O 1
ATOM 738 N N . ASN A 1 99 ? 8.150 6.860 -21.305 1.00 80.31 99 ASN A N 1
ATOM 739 C CA . ASN A 1 99 ? 9.267 7.812 -21.268 1.00 80.31 99 ASN A CA 1
ATOM 740 C C . ASN A 1 99 ? 9.879 8.015 -19.873 1.00 80.31 99 ASN A C 1
ATOM 742 O O . ASN A 1 99 ? 10.799 8.816 -19.732 1.00 80.31 99 ASN A O 1
ATOM 746 N N . SER A 1 100 ? 9.350 7.371 -18.828 1.00 83.81 100 SER A N 1
ATOM 747 C CA . SER A 1 100 ? 9.788 7.634 -17.449 1.00 83.81 100 SER A CA 1
ATOM 748 C C . SER A 1 100 ? 9.385 6.528 -16.479 1.00 83.81 100 SER A C 1
ATOM 750 O O . SER A 1 100 ? 8.420 5.801 -16.720 1.00 83.81 100 SER A O 1
ATOM 752 N N . ASN A 1 101 ? 10.095 6.437 -15.357 1.00 88.00 101 ASN A N 1
ATOM 753 C CA . ASN A 1 101 ? 9.773 5.574 -14.230 1.00 88.00 101 ASN A CA 1
ATOM 754 C C . ASN A 1 101 ? 9.734 6.383 -12.927 1.00 88.00 101 ASN A C 1
ATOM 756 O O . ASN A 1 101 ? 10.421 7.389 -12.770 1.00 88.00 101 ASN A O 1
ATOM 760 N N . ALA A 1 102 ? 8.895 5.954 -11.994 1.00 88.50 102 ALA A N 1
ATOM 761 C CA . ALA A 1 102 ? 8.773 6.570 -10.685 1.00 88.50 102 ALA A CA 1
ATOM 762 C C . ALA A 1 102 ? 8.469 5.485 -9.669 1.00 88.50 102 ALA A C 1
ATOM 764 O O . ALA A 1 102 ? 7.578 4.658 -9.864 1.00 88.50 102 ALA A O 1
ATOM 765 N N . SER A 1 103 ? 9.205 5.507 -8.569 1.00 91.00 103 SER A N 1
ATOM 766 C CA . SER A 1 103 ? 9.065 4.535 -7.499 1.00 91.00 103 SER A CA 1
ATOM 767 C C . SER A 1 103 ? 8.685 5.211 -6.194 1.00 91.00 103 SER A C 1
ATOM 769 O O . SER A 1 103 ? 9.033 6.361 -5.922 1.00 91.00 103 SER A O 1
ATOM 771 N N . THR A 1 104 ? 7.980 4.483 -5.345 1.00 92.44 104 THR A N 1
ATOM 772 C CA . THR A 1 104 ? 7.741 4.875 -3.960 1.00 92.44 104 THR A CA 1
ATOM 773 C C . THR A 1 104 ? 7.716 3.634 -3.091 1.00 92.44 104 THR A C 1
ATOM 775 O O . THR A 1 104 ? 7.257 2.574 -3.516 1.00 92.44 104 THR A O 1
ATOM 778 N N . SER A 1 105 ? 8.235 3.769 -1.873 1.00 91.62 105 SER A N 1
ATOM 779 C CA . SER A 1 105 ? 8.276 2.695 -0.893 1.00 91.62 105 SER A CA 1
ATOM 780 C C . SER A 1 105 ? 7.484 3.049 0.360 1.00 91.62 105 SER A C 1
ATOM 782 O O . SER A 1 105 ? 7.375 4.209 0.768 1.00 91.62 105 SER A O 1
ATOM 784 N N . ILE A 1 106 ? 6.916 2.025 0.988 1.00 90.69 106 ILE A N 1
ATOM 785 C CA . ILE A 1 106 ? 6.257 2.119 2.287 1.00 90.69 106 ILE A CA 1
ATOM 786 C C . ILE A 1 106 ? 6.755 0.996 3.185 1.00 90.69 106 ILE A C 1
ATOM 788 O O . ILE A 1 106 ? 6.888 -0.148 2.754 1.00 90.69 106 ILE A O 1
ATOM 792 N N . SER A 1 107 ? 7.046 1.312 4.446 1.00 90.88 107 SER A N 1
ATOM 793 C CA . SER A 1 107 ? 7.383 0.271 5.411 1.00 90.88 107 SER A CA 1
ATOM 794 C C . SER A 1 107 ? 6.129 -0.458 5.877 1.00 90.88 107 SER A C 1
ATOM 796 O O . SER A 1 107 ? 5.067 0.146 6.069 1.00 90.88 107 SER A O 1
ATOM 798 N N . VAL A 1 108 ? 6.272 -1.756 6.131 1.00 88.25 108 VAL A N 1
ATOM 799 C CA . VAL A 1 108 ? 5.208 -2.606 6.676 1.00 88.25 108 VAL A CA 1
ATOM 800 C C . VAL A 1 108 ? 4.651 -2.006 7.974 1.00 88.25 108 VAL A C 1
ATOM 802 O O . VAL A 1 108 ? 3.435 -1.901 8.142 1.00 88.25 1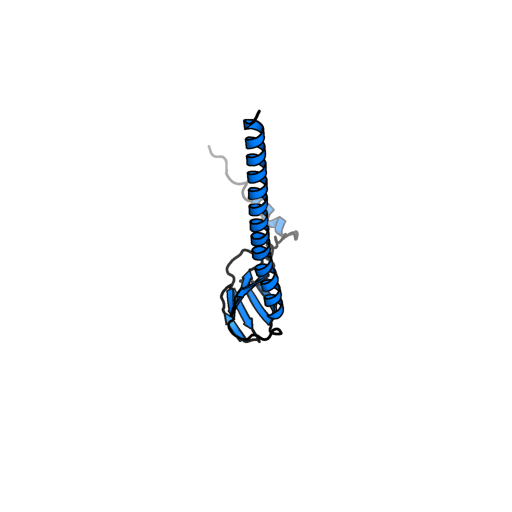08 VAL A O 1
ATOM 805 N N . GLN A 1 109 ? 5.521 -1.503 8.858 1.00 87.62 109 GLN A N 1
ATOM 806 C CA . GLN A 1 109 ? 5.109 -0.820 10.089 1.00 87.62 109 GLN A CA 1
ATOM 807 C C . GLN A 1 109 ? 4.190 0.388 9.834 1.00 87.62 109 GLN A C 1
ATOM 809 O O . GLN A 1 109 ? 3.186 0.553 10.531 1.00 87.62 109 GLN A O 1
ATOM 814 N N . LYS A 1 110 ? 4.502 1.228 8.834 1.00 85.88 110 LYS A N 1
ATOM 815 C CA . LYS A 1 110 ? 3.662 2.385 8.482 1.00 85.88 110 LYS A CA 1
ATOM 816 C C . LYS A 1 110 ? 2.292 1.938 7.967 1.00 85.88 110 LYS A C 1
ATOM 818 O O . LYS A 1 110 ? 1.291 2.520 8.380 1.00 85.88 110 LYS A O 1
ATOM 823 N N . CYS A 1 111 ? 2.224 0.870 7.166 1.00 84.44 111 CYS A N 1
ATOM 824 C CA . CYS A 1 111 ? 0.944 0.296 6.738 1.00 84.44 111 CYS A CA 1
ATOM 825 C C . CYS A 1 111 ? 0.075 -0.157 7.928 1.00 84.44 111 CYS A C 1
ATOM 827 O O . CYS A 1 111 ? -1.123 0.135 7.952 1.00 84.44 111 CYS A O 1
ATOM 829 N N . TYR A 1 112 ? 0.659 -0.827 8.931 1.00 80.75 112 TYR A N 1
ATOM 830 C CA . TYR A 1 112 ? -0.073 -1.250 10.135 1.00 80.75 112 TYR A CA 1
ATOM 831 C C . TYR A 1 112 ? -0.630 -0.069 10.936 1.00 80.75 112 TYR A C 1
ATOM 833 O O . TYR A 1 112 ? -1.797 -0.088 11.333 1.00 80.75 112 TYR A O 1
ATOM 841 N N . LEU A 1 113 ? 0.163 0.988 11.122 1.00 78.00 113 LEU A N 1
ATOM 842 C CA . LEU A 1 113 ? -0.264 2.198 11.834 1.00 78.00 113 LEU A CA 1
ATOM 843 C C . LEU A 1 113 ? -1.434 2.909 11.130 1.00 78.00 113 LEU A C 1
ATOM 845 O O . LEU A 1 113 ? -2.402 3.305 11.788 1.00 78.00 113 LEU A O 1
ATOM 849 N N . SER A 1 114 ? -1.381 3.023 9.799 1.00 69.81 114 SER A N 1
ATOM 850 C CA . SER A 1 114 ? -2.466 3.595 8.988 1.00 69.81 114 SER A CA 1
ATOM 851 C C . SER A 1 114 ? -3.743 2.743 9.012 1.00 69.81 114 SER A C 1
ATOM 853 O O . SER A 1 114 ? -4.849 3.285 9.056 1.00 69.81 114 SER A O 1
ATOM 855 N N . GLY A 1 115 ? -3.622 1.411 9.043 1.00 60.47 115 GLY A N 1
ATOM 856 C CA . GLY A 1 115 ? -4.773 0.506 9.133 1.00 60.47 115 GLY A CA 1
ATOM 857 C C . GLY A 1 115 ? -5.534 0.615 10.461 1.00 60.47 115 GLY A C 1
ATOM 858 O O . GLY A 1 115 ? -6.768 0.650 10.476 1.00 60.47 115 GLY A O 1
ATOM 859 N N . ILE A 1 116 ? -4.810 0.733 11.580 1.00 58.47 116 ILE A N 1
ATOM 860 C CA . ILE A 1 116 ? -5.402 0.84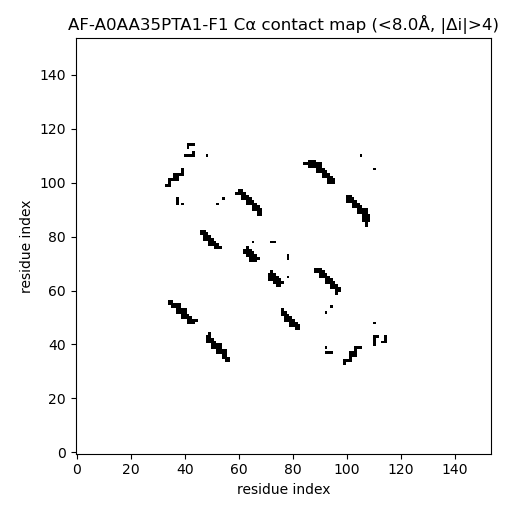1 12.927 1.00 58.47 116 ILE A CA 1
ATOM 861 C C . ILE A 1 116 ? -6.188 2.151 13.080 1.00 58.47 116 ILE A C 1
ATOM 863 O O . ILE A 1 116 ? -7.284 2.166 13.649 1.00 58.47 116 ILE A O 1
ATOM 867 N N . THR A 1 117 ? -5.661 3.251 12.540 1.00 53.19 117 THR A N 1
ATOM 868 C CA . THR A 1 117 ? -6.296 4.574 12.638 1.00 53.19 117 THR A CA 1
ATOM 869 C C . THR A 1 117 ? -7.558 4.691 11.783 1.00 53.19 117 THR A C 1
ATOM 871 O O . THR A 1 117 ? -8.540 5.282 12.239 1.00 53.19 117 THR A O 1
ATOM 874 N N . ALA A 1 118 ? -7.584 4.082 10.594 1.00 51.59 118 ALA A N 1
ATOM 875 C CA . ALA A 1 118 ? -8.731 4.151 9.689 1.00 51.59 118 ALA A CA 1
ATOM 876 C C . ALA A 1 118 ? -9.905 3.249 10.115 1.00 51.59 118 ALA A C 1
ATOM 878 O O . ALA A 1 118 ? -11.066 3.650 10.021 1.00 51.59 118 ALA A O 1
ATOM 879 N N . ASN A 1 119 ? -9.630 2.039 10.615 1.00 48.50 119 ASN A N 1
ATOM 880 C CA . ASN A 1 119 ? -10.680 1.037 10.833 1.00 48.50 119 ASN A CA 1
ATOM 881 C C . ASN A 1 119 ? -11.321 1.112 12.237 1.00 48.50 119 ASN A C 1
ATOM 883 O O . ASN A 1 119 ? -12.497 0.790 12.421 1.00 48.50 119 ASN A O 1
ATOM 887 N N . GLY A 1 120 ? -10.576 1.581 13.244 1.00 48.47 120 GLY A N 1
ATOM 888 C CA . GLY A 1 120 ? -11.050 1.622 14.633 1.00 48.47 120 GLY A CA 1
ATOM 889 C C . GLY A 1 120 ? -11.901 2.844 14.992 1.00 48.47 120 GLY A C 1
ATOM 890 O O . GLY A 1 120 ? -12.762 2.761 15.872 1.00 48.47 120 GLY A O 1
ATOM 891 N N . ARG A 1 121 ? -11.683 3.985 14.325 1.00 50.56 121 ARG A N 1
ATOM 892 C CA . ARG A 1 121 ? -12.230 5.271 14.786 1.00 50.56 121 ARG A CA 1
ATOM 893 C C . ARG A 1 121 ? -13.685 5.489 14.373 1.00 50.56 121 ARG A C 1
ATOM 895 O O . ARG A 1 121 ? -14.476 5.940 15.195 1.00 50.56 121 ARG A O 1
ATOM 902 N N . ASN A 1 122 ? -14.076 5.091 13.161 1.00 54.66 122 ASN A N 1
ATOM 903 C CA . ASN A 1 122 ? -15.427 5.377 12.671 1.00 54.66 122 ASN A CA 1
ATOM 904 C C . ASN A 1 122 ? -16.486 4.453 13.304 1.00 54.66 122 ASN A C 1
ATOM 906 O O . ASN A 1 122 ? -17.480 4.917 13.850 1.00 54.66 122 ASN A O 1
ATOM 910 N N . ARG A 1 123 ? -16.235 3.136 13.371 1.00 60.22 123 ARG A N 1
ATOM 911 C CA . ARG A 1 123 ? -17.216 2.170 13.911 1.00 60.22 123 ARG A CA 1
ATOM 912 C C . ARG A 1 123 ? -17.522 2.329 15.403 1.00 60.22 123 ARG A C 1
ATOM 914 O O . ARG A 1 123 ? -18.624 1.970 15.816 1.00 60.22 123 ARG A O 1
ATOM 921 N N . ARG A 1 124 ? -16.574 2.815 16.215 1.00 62.25 124 ARG A N 1
ATOM 922 C CA . ARG A 1 124 ? -16.825 3.085 17.643 1.00 62.25 124 ARG A CA 1
ATOM 923 C C . ARG A 1 124 ? -17.650 4.353 17.831 1.00 62.25 124 ARG A C 1
ATOM 925 O O . ARG A 1 124 ? -18.623 4.317 18.574 1.00 62.25 124 ARG A O 1
ATOM 932 N N . ILE A 1 125 ? -17.309 5.429 17.125 1.00 70.50 125 ILE A N 1
ATOM 933 C CA . ILE A 1 125 ? -18.009 6.713 17.255 1.00 70.50 125 ILE A CA 1
ATOM 934 C C . ILE A 1 125 ? -19.458 6.591 16.769 1.00 70.50 125 ILE A C 1
ATOM 936 O O . ILE A 1 125 ? -20.366 7.010 17.480 1.00 70.50 125 ILE A O 1
ATOM 940 N N . THR A 1 126 ? -19.707 5.932 15.630 1.00 75.56 126 THR A N 1
ATOM 941 C CA . T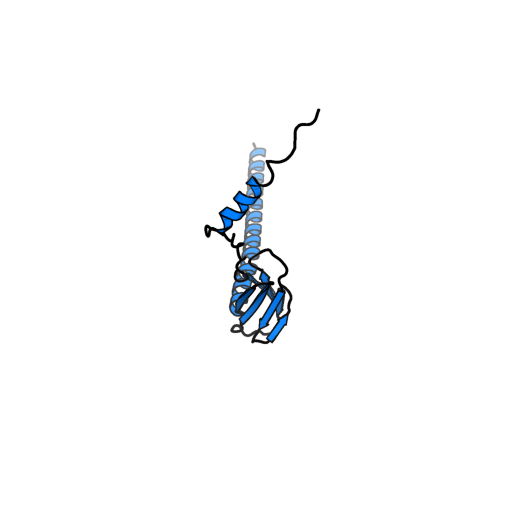HR A 1 126 ? -21.079 5.755 15.121 1.00 75.56 126 THR A CA 1
ATOM 942 C C . THR A 1 126 ? -21.952 4.931 16.071 1.00 75.56 126 THR A C 1
ATOM 944 O O . THR A 1 126 ? -23.117 5.262 16.269 1.00 75.56 126 THR A O 1
ATOM 947 N N . ARG A 1 127 ? -21.403 3.887 16.713 1.00 79.00 127 ARG A N 1
ATOM 948 C CA . ARG A 1 127 ? -22.157 3.094 17.701 1.00 79.00 127 ARG A CA 1
ATOM 949 C C . ARG A 1 127 ? -22.491 3.888 18.959 1.00 79.00 127 ARG A C 1
ATOM 951 O O . ARG A 1 127 ? -23.611 3.791 19.445 1.00 79.00 127 ARG A O 1
ATOM 958 N N . VAL A 1 128 ? -21.542 4.668 19.475 1.00 84.81 128 VAL A N 1
ATOM 959 C CA . VAL A 1 128 ? -21.768 5.493 20.671 1.00 84.81 128 VAL A CA 1
ATOM 960 C C . VAL A 1 128 ? -22.812 6.575 20.390 1.00 84.81 128 VAL A C 1
ATOM 962 O O . VAL A 1 128 ? -23.740 6.737 21.177 1.00 84.81 128 VAL A O 1
ATOM 965 N N . LEU A 1 129 ? -22.724 7.250 19.240 1.00 86.75 129 LEU A N 1
ATOM 966 C CA . LEU A 1 129 ? -23.718 8.243 18.827 1.00 86.75 129 LEU A CA 1
ATOM 967 C C . LEU A 1 129 ? -25.119 7.637 18.689 1.00 86.75 129 LEU A C 1
ATOM 969 O O . LEU A 1 129 ? -26.084 8.236 19.151 1.00 86.75 129 LEU A O 1
ATOM 973 N N . PHE A 1 130 ? -25.233 6.430 18.125 1.00 89.06 130 PHE A N 1
ATOM 974 C CA . PHE A 1 130 ? -26.520 5.744 17.997 1.00 89.06 130 PHE A CA 1
ATOM 975 C C . PHE A 1 130 ? -27.170 5.468 19.361 1.00 89.06 130 PHE A C 1
ATOM 977 O O . PHE A 1 130 ? -28.349 5.759 19.549 1.00 89.06 130 PHE A O 1
ATOM 984 N N . ILE A 1 131 ? -26.397 4.973 20.336 1.00 92.81 131 ILE A N 1
ATOM 985 C CA . ILE A 1 131 ? -26.895 4.710 21.697 1.00 92.81 131 ILE A CA 1
ATOM 986 C C . ILE A 1 131 ? -27.381 6.007 22.358 1.00 92.81 131 ILE A C 1
ATOM 988 O O . ILE A 1 131 ? -28.470 6.035 22.930 1.00 92.81 131 ILE A O 1
ATOM 992 N N . ILE A 1 132 ? -26.614 7.095 22.237 1.00 94.19 132 ILE A N 1
ATOM 993 C CA . ILE A 1 132 ? -26.990 8.401 22.795 1.00 94.19 132 ILE A CA 1
ATOM 994 C C . ILE A 1 132 ? -28.291 8.911 22.157 1.00 94.19 132 ILE A C 1
ATOM 996 O O . ILE A 1 132 ? -29.195 9.332 22.877 1.00 94.19 132 ILE A O 1
ATOM 1000 N N . CYS A 1 133 ? -28.430 8.824 20.830 1.00 92.88 133 CYS A N 1
ATOM 1001 C CA . CYS A 1 133 ? -29.652 9.232 20.134 1.00 92.88 133 CYS A CA 1
ATOM 1002 C C . CYS A 1 133 ? -30.889 8.458 20.612 1.00 92.88 133 CYS A C 1
ATOM 1004 O O . CYS A 1 133 ? -31.937 9.068 20.823 1.00 92.88 133 CYS A O 1
ATOM 1006 N N . VAL A 1 134 ? -30.779 7.142 20.824 1.00 95.44 134 VAL A N 1
ATOM 1007 C CA . VAL A 1 134 ? -31.89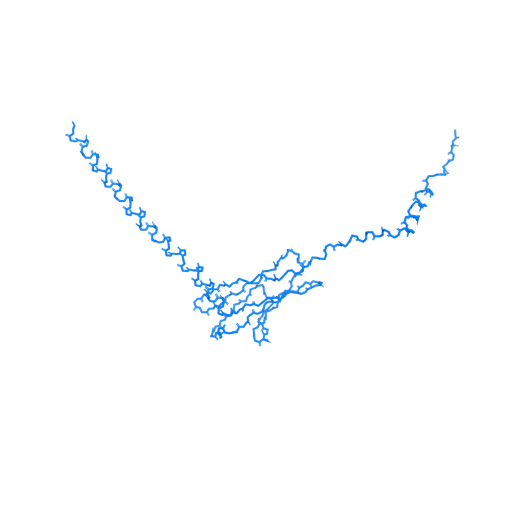7 6.324 21.325 1.00 95.44 134 VAL A CA 1
ATOM 1008 C C . VAL A 1 134 ? -32.322 6.773 22.724 1.00 95.44 134 VAL A C 1
ATOM 1010 O O . VAL A 1 134 ? -33.513 6.949 22.968 1.00 95.44 134 VAL A O 1
ATOM 1013 N N . ILE A 1 135 ? -31.368 7.029 23.624 1.00 95.81 135 ILE A N 1
ATOM 1014 C CA . ILE A 1 135 ? -31.670 7.498 24.986 1.00 95.81 135 ILE A CA 1
ATOM 1015 C C . ILE A 1 135 ? -32.398 8.846 24.946 1.00 95.81 135 ILE A C 1
ATOM 1017 O O . ILE A 1 135 ? -33.427 9.004 25.602 1.00 95.81 135 ILE A O 1
ATOM 1021 N N . VAL A 1 136 ? -31.920 9.800 24.142 1.00 96.19 136 VAL A N 1
ATOM 1022 C CA . VAL A 1 136 ? -32.570 11.115 24.005 1.00 96.19 136 VAL A CA 1
ATOM 1023 C C . VAL A 1 136 ? -34.000 10.969 23.483 1.00 96.19 136 VAL A C 1
ATOM 1025 O O . VAL A 1 136 ? -34.912 11.582 24.032 1.00 96.19 136 VAL A O 1
ATOM 1028 N N . MET A 1 137 ? -34.226 10.121 22.476 1.00 94.56 137 MET A N 1
ATOM 1029 C CA . MET A 1 137 ? -35.564 9.878 21.924 1.00 94.56 137 MET A CA 1
ATOM 1030 C C . MET A 1 137 ? -36.525 9.286 22.960 1.00 94.56 137 MET A C 1
ATOM 1032 O O . MET A 1 137 ? -37.689 9.691 23.009 1.00 94.56 137 MET A O 1
ATOM 1036 N N . VAL A 1 138 ? -36.049 8.372 23.810 1.00 96.38 138 VAL A N 1
ATOM 1037 C CA . VAL A 1 138 ? -36.849 7.793 24.901 1.00 96.38 138 VAL A CA 1
ATOM 1038 C C . VAL A 1 138 ? -37.201 8.859 25.937 1.00 96.38 138 VAL A C 1
ATOM 1040 O O . VAL A 1 138 ? -38.368 8.985 26.300 1.00 96.38 138 VAL A O 1
ATOM 1043 N N . VAL A 1 139 ? -36.229 9.669 26.364 1.00 96.06 139 VAL A N 1
ATOM 1044 C CA . VAL A 1 139 ? -36.448 10.734 27.358 1.00 96.06 139 VAL A CA 1
ATOM 1045 C C . VAL A 1 139 ? -37.415 11.795 26.830 1.00 96.06 139 VAL A C 1
ATOM 1047 O O . VAL A 1 139 ? -38.340 12.191 27.537 1.00 96.06 139 VAL A O 1
ATOM 1050 N N . VAL A 1 140 ? -37.252 12.228 25.578 1.00 95.38 140 VAL A N 1
ATOM 1051 C CA . VAL A 1 140 ? -38.152 13.204 24.947 1.00 95.38 140 VAL A CA 1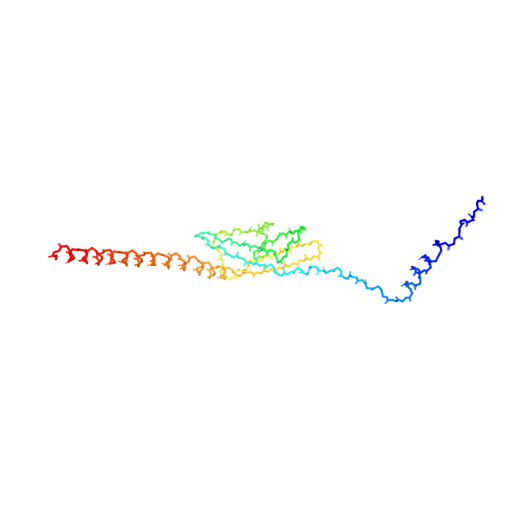
ATOM 1052 C C . VAL A 1 140 ? -39.554 12.622 24.784 1.00 95.38 140 VAL A C 1
ATOM 1054 O O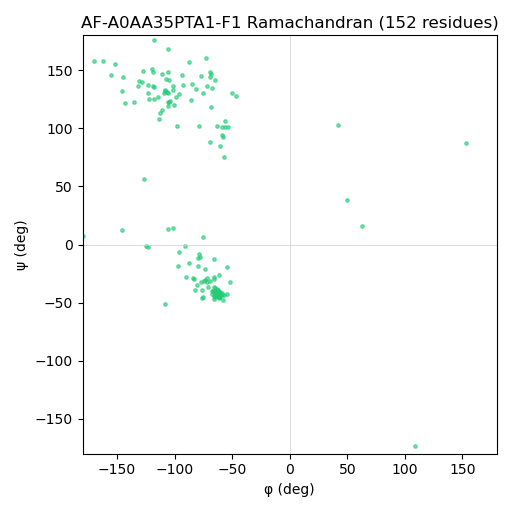 . VAL A 1 140 ? -40.526 13.285 25.134 1.00 95.38 140 VAL A O 1
ATOM 1057 N N . SER A 1 141 ? -39.679 11.377 24.315 1.00 93.56 141 SER A N 1
ATOM 1058 C CA . SER A 1 141 ? -40.985 10.718 24.173 1.00 93.56 141 SER A CA 1
ATOM 1059 C C . SER A 1 141 ? -41.695 10.594 25.519 1.00 93.56 141 SER A C 1
ATOM 1061 O O . SER A 1 141 ? -42.869 10.945 25.627 1.00 93.56 141 SER A O 1
ATOM 1063 N N . TRP A 1 142 ? -40.974 10.174 26.561 1.00 95.88 142 TRP A N 1
ATOM 1064 C CA . TRP A 1 142 ? -41.493 10.112 27.925 1.00 95.88 142 TRP A CA 1
ATOM 1065 C C . TRP A 1 142 ? -41.973 11.482 28.410 1.00 95.88 142 TRP A C 1
ATOM 1067 O O . TRP A 1 142 ? -43.090 11.616 28.905 1.00 95.88 142 TRP A O 1
ATOM 1077 N N . PHE A 1 143 ? -41.161 12.522 28.215 1.00 95.19 143 PHE A N 1
ATOM 1078 C CA . PHE A 1 143 ? -41.499 13.885 28.613 1.00 95.19 143 PHE A CA 1
ATOM 1079 C C . PHE A 1 143 ? -42.747 14.417 27.895 1.00 95.19 143 PHE A C 1
ATOM 1081 O O . PHE A 1 143 ? -43.602 15.048 28.517 1.00 95.19 143 PHE A O 1
ATOM 1088 N N . LEU A 1 144 ? -42.884 14.142 26.595 1.00 92.56 144 LEU A N 1
ATOM 1089 C CA . LEU A 1 144 ? -44.054 14.539 25.811 1.00 92.56 144 LEU A CA 1
ATOM 1090 C C . LEU A 1 144 ? -45.324 13.805 26.259 1.00 92.56 144 LEU A C 1
ATOM 1092 O O . LEU A 1 144 ? -46.383 14.427 26.346 1.00 92.56 144 LEU A O 1
ATOM 1096 N N . LEU A 1 145 ? -45.227 12.510 26.573 1.00 90.06 145 LEU A N 1
ATOM 1097 C CA . LEU A 1 145 ? -46.348 11.731 27.107 1.00 90.06 145 LEU A CA 1
ATOM 1098 C C . LEU A 1 145 ? -46.773 12.234 28.490 1.00 90.06 145 LEU A C 1
ATOM 1100 O O . LEU A 1 145 ? -47.963 12.432 28.724 1.00 90.06 145 LEU A O 1
ATOM 1104 N N . TYR A 1 146 ? -45.808 12.533 29.359 1.00 91.31 146 TYR A N 1
ATOM 1105 C CA . TYR A 1 146 ? -46.065 13.093 30.685 1.00 91.31 146 TYR A CA 1
ATOM 1106 C C . TYR A 1 146 ? -46.746 14.468 30.619 1.00 91.31 146 TYR A C 1
ATOM 1108 O O . TYR A 1 146 ? -47.678 14.761 31.364 1.00 91.31 146 TYR A O 1
ATOM 1116 N N . ARG A 1 147 ? -46.335 15.328 29.678 1.00 90.69 147 ARG A N 1
ATOM 1117 C CA . ARG A 1 147 ? -47.025 16.607 29.459 1.00 90.69 147 ARG A CA 1
ATOM 1118 C C . ARG A 1 147 ? -48.457 16.425 28.965 1.00 90.69 147 ARG A C 1
ATOM 1120 O O . ARG A 1 147 ? -49.324 17.201 29.358 1.00 90.69 147 ARG A O 1
ATOM 1127 N N . LYS A 1 148 ? -48.709 15.430 28.111 1.00 86.75 148 LYS A N 1
ATOM 1128 C CA . LYS A 1 148 ? -50.062 15.139 27.622 1.00 86.75 148 LYS A CA 1
ATOM 1129 C C . LYS A 1 148 ? -50.982 14.626 28.726 1.00 86.75 148 LYS A C 1
ATOM 1131 O O . LYS A 1 148 ? -52.129 15.053 28.756 1.00 86.75 148 LYS A O 1
ATOM 1136 N N . SER A 1 149 ? -50.505 13.769 29.631 1.00 84.81 149 SER A N 1
ATOM 1137 C CA . SER A 1 149 ? -51.338 13.275 30.737 1.00 84.81 149 SER A CA 1
ATOM 1138 C C . SER A 1 149 ? -51.759 14.405 31.678 1.00 84.81 149 SER A C 1
ATOM 1140 O O . SER A 1 149 ? -52.931 14.507 32.014 1.00 84.81 149 SER A O 1
ATOM 1142 N N . LEU A 1 150 ? -50.844 15.323 32.005 1.00 78.62 150 LEU A N 1
ATOM 1143 C CA . LEU A 1 150 ? -51.153 16.495 32.836 1.00 78.62 150 LEU A CA 1
ATOM 1144 C C . LEU A 1 150 ? -52.132 17.476 32.176 1.00 78.62 150 LEU A C 1
ATOM 1146 O O . LEU A 1 150 ? -52.838 18.203 32.868 1.00 78.62 150 LEU A O 1
ATOM 1150 N N . ALA A 1 151 ? -52.154 17.533 30.845 1.00 76.50 151 ALA A N 1
ATOM 1151 C CA . ALA A 1 151 ? -53.101 18.363 30.107 1.00 76.50 151 ALA A CA 1
ATOM 1152 C C . ALA A 1 151 ? -54.494 17.723 29.985 1.00 76.50 151 ALA A C 1
ATOM 1154 O O . ALA A 1 151 ? -55.437 18.439 29.683 1.00 76.50 151 ALA A O 1
ATOM 1155 N N . ALA A 1 152 ? -54.619 16.408 30.192 1.00 75.00 152 ALA A N 1
ATOM 1156 C CA . ALA A 1 152 ? -55.889 15.685 30.108 1.00 75.00 152 ALA A CA 1
ATOM 1157 C C . ALA A 1 152 ? -56.675 15.666 31.434 1.00 75.00 152 ALA A C 1
ATOM 1159 O O . ALA A 1 152 ? -57.861 15.356 31.427 1.00 75.00 152 ALA A O 1
ATOM 1160 N N . GLU A 1 153 ? -56.027 15.984 32.559 1.00 71.00 153 GLU A N 1
ATOM 1161 C CA . GLU A 1 153 ? -56.658 16.106 33.887 1.00 71.00 153 GLU A CA 1
ATOM 1162 C C . GLU A 1 153 ? -57.161 17.527 34.212 1.00 71.00 153 GLU A C 1
ATOM 1164 O O . GLU A 1 153 ? -57.727 17.744 35.284 1.00 71.00 153 GLU A O 1
ATOM 1169 N N . ARG A 1 154 ? -56.967 18.498 33.310 1.00 53.81 154 ARG A N 1
ATOM 1170 C CA . ARG A 1 154 ? -57.594 19.830 33.371 1.00 53.81 154 ARG A CA 1
ATOM 1171 C C . ARG A 1 154 ? -58.749 19.922 32.391 1.00 53.81 154 ARG A C 1
ATOM 1173 O O . ARG A 1 154 ? -59.724 20.612 32.753 1.00 53.81 154 ARG A O 1
#

Radius of gyration: 33.93 Å; Cα contacts (8 Å, |Δi|>4): 175; chains: 1; bounding box: 74×53×107 Å

InterPro domains:
  IPR013783 Immunoglobulin-like fold [G3DSA:2.60.40.10] (37-111)

Sequence (154 aa):
MAGPRGGRRLAVLLLAALLRARGLLCAAAAPSGELRSPLLICRVDNNSIQVFCMPGFQHPPVTYHWELKNTFLSDQPVVSIKGSLNPSEQITCTITTANSNASTSISVQKCYLSGITANGRNRRITRVLFIICVIVMVVVSWFLLYRKSLAAER

Nearest PDB structures (foldseek):
  2if7-assembly1_B  TM=8.575E-01  e=2.170E-04  Homo sapiens
  2if7-assembly1_A  TM=8.290E-01  e=1.272E-03  Homo sapiens
  7kv7-assembly1_BBB  TM=7.281E-01  e=6.806E-02  Bacteroides fluxus YIT 12057
  7biz-assembly1_A  TM=7.651E-01  e=4.978E-01  Bacteroides thetaiotaomicron
  6tda-assembly1_R  TM=6.760E-01  e=6.210E-01  Saccharomyces cerevisiae S288C

Secondary structure (DSSP, 8-state):
--PPP-SSSHHHHHHHHHTTSS-------------PPPEEEEEEETTEEEEEEE-SS--S--EEEEEETTEEEESSSEEEEES---TT-EEEEEEEETTEEEEEEEEHHHHHHHHHHHHHHHHHHHHHHHHHHHHHHHHHHHHHHHHHHHHH--

Mean predicted aligned error: 17.21 Å

Solvent-accessible surface area (backbone atoms only — not comparable to full-atom values): 9243 Å² total; per-residue (Å²): 134,87,82,88,87,86,86,75,70,65,69,63,57,53,56,63,58,61,59,70,75,53,96,70,79,76,69,74,70,68,78,74,79,73,69,49,59,38,48,76,50,56,44,60,54,101,68,36,41,34,42,38,55,41,71,67,66,90,76,77,70,68,46,37,41,30,33,45,89,88,36,82,74,47,61,53,61,56,48,77,51,71,70,93,71,60,53,86,42,48,44,33,42,35,41,37,42,96,88,50,69,26,59,38,72,46,40,46,45,58,37,52,55,53,26,54,60,64,64,56,53,56,66,52,52,56,52,54,52,51,55,53,52,52,53,52,52,51,54,51,50,51,52,53,52,55,54,50,55,65,61,71,78,109

Organism: NCBI:txid74358

Foldseek 3Di:
DDDDDDDPPPVVVVVVVVVVVPPPPPPVPPPPPPFDAWDWAWADDPFKIKIATHTPDDDDDKWKWKDKPNDTQDRDRMGIGGDDDDQQIKIKIWIDHPPDIHMDIDGNVRNVVNNCVVPPPPVVVVVVVVVVVVVVVVVVVVVVVVVVVVVVVD